Protein AF-A0A268JBE7-F1 (afdb_monomer)

Mean predicted aligned error: 9.42 Å

Sequence (65 aa):
MAQFRQRGKSWTYIVDMGIDPLTKKRRPQISKGGFKTKREAQAAARIVELEKQNGTLIKESDMPF

Foldseek 3Di:
DKDWDDDVQKIKIWAFPQADPVPRHGDDIDIDMDHNDPVVNVVVVVVVVVCVVVVNPPPPPDDDD

Radius of gyration: 13.05 Å; Cα contacts (8 Å, |Δi|>4): 79; chains: 1; bounding box: 29×30×32 Å

Structure (mmCIF, N/CA/C/O backbone):
data_AF-A0A268JBE7-F1
#
_entry.id   AF-A0A268JBE7-F1
#
loop_
_atom_site.group_PDB
_atom_site.id
_atom_site.type_symbol
_atom_site.label_atom_id
_atom_site.label_alt_id
_atom_site.label_comp_id
_atom_site.label_asym_id
_atom_site.label_entity_id
_atom_site.label_seq_id
_atom_site.pdbx_PDB_ins_code
_atom_site.Cartn_x
_atom_site.Cartn_y
_atom_site.Cartn_z
_atom_site.occupancy
_atom_site.B_iso_or_equiv
_atom_site.auth_seq_id
_atom_site.auth_comp_id
_atom_site.auth_asym_id
_atom_site.auth_atom_id
_atom_site.pdbx_PDB_model_num
ATOM 1 N N . MET A 1 1 ? 7.664 -5.926 -0.437 1.00 56.84 1 MET A N 1
ATOM 2 C CA . MET A 1 1 ? 6.974 -6.266 0.823 1.00 56.84 1 MET A CA 1
ATO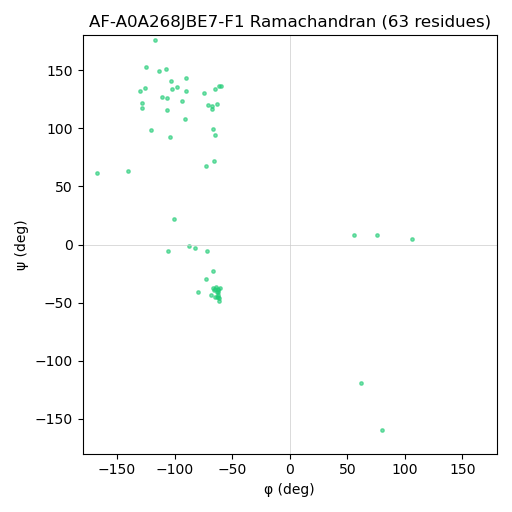M 3 C C . MET A 1 1 ? 6.067 -5.095 1.160 1.00 56.84 1 MET A C 1
ATOM 5 O O . MET A 1 1 ? 6.484 -3.965 0.934 1.00 56.84 1 MET A O 1
ATOM 9 N N . ALA A 1 2 ? 4.831 -5.344 1.593 1.00 67.44 2 ALA A N 1
ATOM 10 C CA . ALA A 1 2 ? 3.935 -4.290 2.061 1.00 67.44 2 ALA A CA 1
ATOM 11 C C . ALA A 1 2 ? 4.079 -4.159 3.583 1.00 67.44 2 ALA A C 1
ATOM 13 O O . ALA A 1 2 ? 3.925 -5.140 4.310 1.00 67.44 2 ALA A O 1
ATOM 14 N N . GLN A 1 3 ? 4.410 -2.966 4.067 1.00 77.06 3 GLN A N 1
ATOM 15 C CA . GLN A 1 3 ? 4.502 -2.658 5.487 1.00 77.06 3 GLN A CA 1
ATOM 16 C C . GLN A 1 3 ? 3.203 -1.993 5.947 1.00 77.06 3 GLN A C 1
ATOM 18 O O . GLN A 1 3 ? 2.695 -1.084 5.297 1.00 77.06 3 GLN A O 1
ATOM 23 N N . PHE A 1 4 ? 2.677 -2.408 7.096 1.00 79.88 4 PHE A N 1
ATOM 24 C CA . PHE A 1 4 ? 1.490 -1.802 7.696 1.00 79.88 4 PHE A CA 1
ATOM 25 C C . PHE A 1 4 ? 1.891 -1.068 8.968 1.00 79.88 4 PHE A C 1
ATOM 27 O O . PHE A 1 4 ? 2.515 -1.643 9.858 1.00 79.88 4 PHE A O 1
ATOM 34 N N . ARG A 1 5 ? 1.524 0.207 9.059 1.00 80.88 5 ARG A N 1
ATOM 35 C CA . ARG A 1 5 ? 1.770 1.062 10.217 1.00 80.88 5 ARG A CA 1
ATOM 36 C C . ARG A 1 5 ? 0.459 1.665 10.692 1.00 80.88 5 ARG A C 1
ATOM 38 O O . ARG A 1 5 ? -0.299 2.223 9.906 1.00 80.88 5 ARG A O 1
ATOM 45 N N . GLN A 1 6 ? 0.233 1.636 11.998 1.00 80.88 6 GLN A N 1
ATOM 46 C CA . GLN A 1 6 ? -0.853 2.382 12.620 1.00 80.88 6 GLN A CA 1
ATOM 47 C C . GLN A 1 6 ? -0.356 3.780 13.029 1.00 80.88 6 GLN A C 1
ATOM 49 O O . GLN A 1 6 ? 0.714 3.918 13.626 1.00 80.88 6 GLN A O 1
ATOM 54 N N . ARG A 1 7 ? -1.110 4.831 12.690 1.00 74.94 7 ARG A N 1
ATOM 55 C CA . ARG A 1 7 ? -0.881 6.214 13.141 1.00 74.94 7 ARG A CA 1
ATOM 56 C C . ARG A 1 7 ? -2.132 6.676 13.889 1.00 74.94 7 ARG A C 1
ATOM 58 O O . ARG A 1 7 ? -3.138 7.050 13.282 1.00 74.94 7 ARG A O 1
ATOM 65 N N . GLY A 1 8 ? -2.084 6.600 15.218 1.00 82.38 8 GLY A N 1
ATOM 66 C CA . GLY A 1 8 ? -3.224 6.909 16.086 1.00 82.38 8 GLY A CA 1
ATOM 67 C C . GLY A 1 8 ? -4.405 5.965 15.835 1.00 82.38 8 GLY A C 1
ATOM 68 O O . GLY A 1 8 ? -4.275 4.755 15.984 1.00 82.38 8 GLY A O 1
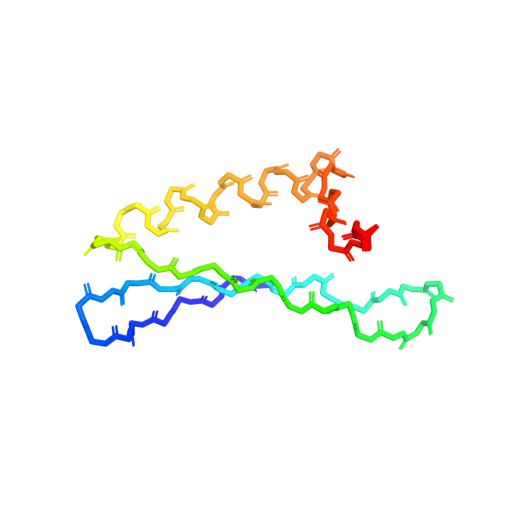ATOM 69 N N . LYS A 1 9 ? -5.550 6.520 15.418 1.00 81.19 9 LYS A N 1
ATOM 70 C CA . LYS A 1 9 ? -6.778 5.768 15.082 1.00 81.19 9 LYS A CA 1
ATOM 71 C C . LYS A 1 9 ? -6.840 5.288 13.629 1.00 81.19 9 LYS A C 1
ATOM 73 O O . LYS A 1 9 ? -7.826 4.677 13.234 1.00 81.19 9 LYS A O 1
ATOM 78 N N . SER A 1 10 ? -5.824 5.600 12.830 1.00 82.25 10 SER A N 1
ATOM 79 C CA . SER A 1 10 ? -5.801 5.286 11.404 1.00 82.25 10 SER A CA 1
ATOM 80 C C . SER A 1 10 ? -4.722 4.266 11.070 1.00 82.25 10 SER A C 1
ATOM 82 O O . SER A 1 10 ? -3.677 4.197 11.721 1.00 82.25 10 SER A O 1
ATOM 84 N N . TRP A 1 11 ? -4.983 3.473 10.043 1.00 83.56 11 TRP A N 1
ATOM 85 C CA . TRP A 1 11 ? -4.062 2.521 9.455 1.00 83.56 11 TRP A CA 1
ATOM 86 C C . TRP A 1 11 ? -3.503 3.092 8.157 1.00 83.56 11 TRP A C 1
ATOM 88 O O . TRP A 1 11 ? -4.211 3.729 7.371 1.00 83.56 11 TRP A O 1
ATOM 98 N N . THR A 1 12 ? -2.220 2.839 7.947 1.00 80.50 12 THR A N 1
ATOM 99 C CA . THR A 1 12 ? -1.461 3.223 6.765 1.00 80.50 12 THR A CA 1
ATOM 100 C C . THR A 1 12 ? -0.727 1.995 6.265 1.00 80.50 12 THR A C 1
ATOM 102 O O . THR A 1 12 ? -0.086 1.296 7.049 1.00 80.50 12 THR A O 1
ATOM 105 N N . TYR A 1 13 ? -0.802 1.730 4.967 1.00 83.38 13 TYR A N 1
ATOM 106 C CA . TYR A 1 13 ? 0.066 0.746 4.334 1.00 83.38 13 TYR A CA 1
ATOM 107 C C . TYR A 1 13 ? 1.115 1.455 3.482 1.00 83.38 13 TYR A C 1
ATOM 109 O O . TYR A 1 13 ? 0.897 2.557 2.975 1.00 83.38 13 TYR A O 1
ATOM 117 N N . ILE A 1 14 ? 2.268 0.815 3.356 1.00 80.56 14 ILE A N 1
ATOM 118 C CA . ILE A 1 14 ? 3.419 1.264 2.589 1.00 80.56 14 ILE A CA 1
ATOM 119 C C . ILE A 1 14 ? 3.806 0.100 1.686 1.00 80.56 14 ILE A C 1
ATOM 121 O O . ILE A 1 14 ? 4.138 -0.976 2.174 1.00 80.56 14 ILE A O 1
ATOM 125 N N . VAL A 1 15 ? 3.740 0.290 0.375 1.00 80.31 15 VAL A N 1
ATOM 126 C CA . VAL A 1 15 ? 4.181 -0.704 -0.603 1.00 80.31 15 VAL A CA 1
ATOM 127 C C . VAL A 1 15 ? 5.485 -0.229 -1.221 1.00 80.31 15 VAL A C 1
ATOM 129 O O . VAL A 1 15 ? 5.530 0.780 -1.932 1.00 80.31 15 VAL A O 1
ATOM 132 N N . ASP A 1 16 ? 6.554 -0.987 -0.981 1.00 73.88 16 ASP A N 1
ATOM 133 C CA . ASP A 1 16 ? 7.815 -0.782 -1.678 1.00 73.88 16 ASP A CA 1
ATOM 134 C C . ASP A 1 16 ? 7.684 -1.222 -3.139 1.00 73.88 16 ASP A C 1
ATOM 136 O O . ASP A 1 16 ? 7.403 -2.384 -3.471 1.00 73.88 16 ASP A O 1
ATOM 140 N N . MET A 1 17 ? 7.914 -0.269 -4.037 1.00 71.19 17 MET A N 1
ATOM 141 C CA . MET A 1 17 ? 7.955 -0.520 -5.475 1.00 71.19 17 MET A CA 1
ATOM 142 C C . MET A 1 17 ? 9.310 -1.058 -5.954 1.00 71.19 17 MET A C 1
ATOM 144 O O . MET A 1 17 ? 9.422 -1.442 -7.113 1.00 71.19 17 MET A O 1
ATOM 148 N N . GLY A 1 18 ? 10.299 -1.178 -5.063 1.00 68.75 18 GLY A N 1
ATOM 149 C CA . GLY A 1 18 ? 11.616 -1.733 -5.377 1.00 68.75 18 GLY A CA 1
ATOM 150 C C . GLY A 1 18 ? 12.537 -0.726 -6.064 1.00 68.75 18 GLY A C 1
ATOM 151 O O . GLY A 1 18 ? 12.361 0.483 -5.941 1.00 68.75 18 GLY A O 1
ATOM 152 N N . ILE A 1 19 ? 13.559 -1.220 -6.754 1.00 62.19 19 ILE A N 1
ATOM 153 C CA . ILE A 1 19 ? 14.507 -0.402 -7.516 1.00 62.19 19 ILE A CA 1
ATOM 154 C C . ILE A 1 19 ? 14.127 -0.512 -8.985 1.00 62.19 19 ILE A C 1
ATOM 156 O O . ILE A 1 19 ? 13.871 -1.613 -9.470 1.00 62.19 19 ILE A O 1
ATOM 160 N N . ASP A 1 20 ? 14.083 0.620 -9.681 1.00 65.38 20 ASP A N 1
ATOM 161 C CA . ASP A 1 20 ? 13.928 0.616 -11.128 1.00 65.38 20 ASP A CA 1
ATOM 162 C C . ASP A 1 20 ? 15.197 0.033 -11.762 1.00 65.38 20 ASP A C 1
ATOM 164 O O . ASP A 1 20 ? 16.273 0.620 -11.593 1.00 65.38 20 ASP A O 1
ATOM 168 N N . PRO A 1 21 ? 15.114 -1.084 -12.506 1.00 59.31 21 PRO A N 1
ATOM 169 C CA . PRO A 1 21 ? 16.286 -1.667 -13.150 1.00 59.31 21 PRO A CA 1
ATOM 170 C C . PRO A 1 21 ? 16.846 -0.757 -14.253 1.00 59.31 21 PRO A C 1
ATOM 172 O O . PRO A 1 21 ? 18.032 -0.830 -14.554 1.00 59.31 21 PRO A O 1
ATOM 175 N N . LEU A 1 22 ? 16.017 0.136 -14.811 1.00 58.31 22 LEU A N 1
ATOM 176 C CA . LEU A 1 22 ? 16.404 1.052 -15.885 1.00 58.31 22 L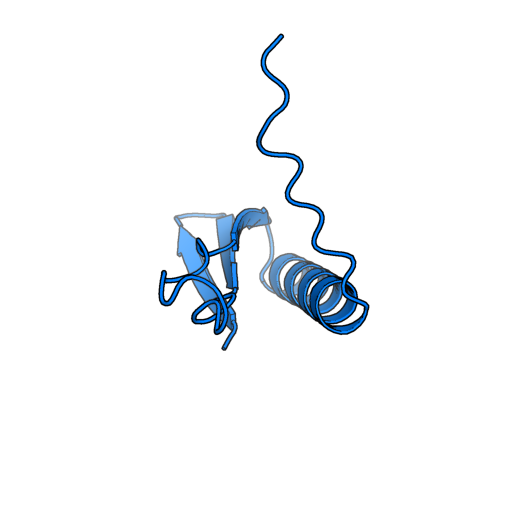EU A CA 1
ATOM 177 C C . LEU A 1 22 ? 17.176 2.279 -15.382 1.00 58.31 22 LEU A C 1
ATOM 179 O O . LEU A 1 22 ? 18.134 2.716 -16.008 1.00 58.31 22 LEU A O 1
ATOM 183 N N . THR A 1 23 ? 16.759 2.851 -14.250 1.00 63.25 23 THR A N 1
ATOM 184 C CA . THR A 1 23 ? 17.332 4.108 -13.736 1.00 63.25 23 THR A CA 1
ATOM 185 C C . THR A 1 23 ? 18.251 3.897 -12.539 1.00 63.25 23 THR A C 1
ATOM 187 O O . THR A 1 23 ? 18.855 4.859 -12.066 1.00 63.25 23 THR A O 1
ATOM 190 N N . LYS A 1 24 ? 18.347 2.661 -12.017 1.00 56.62 24 LYS A N 1
ATOM 191 C CA . LYS A 1 24 ? 19.037 2.317 -10.758 1.00 56.62 24 LYS A CA 1
ATOM 192 C C . LYS A 1 24 ? 18.533 3.105 -9.539 1.00 56.62 24 LYS A C 1
ATOM 194 O O . LYS A 1 24 ? 19.118 3.016 -8.459 1.00 56.62 24 LYS A O 1
ATOM 199 N N . LYS A 1 25 ? 17.444 3.867 -9.678 1.00 59.81 25 LYS A N 1
ATOM 200 C CA . LYS A 1 25 ? 16.864 4.683 -8.611 1.00 59.81 25 LYS A CA 1
ATOM 201 C C . LYS A 1 25 ? 15.839 3.859 -7.844 1.00 59.81 25 LYS A C 1
ATOM 203 O O . LYS A 1 25 ? 15.107 3.045 -8.407 1.00 59.81 25 LYS A O 1
ATOM 208 N N . ARG A 1 26 ? 15.781 4.071 -6.528 1.00 61.91 26 ARG A N 1
ATOM 209 C CA . ARG A 1 26 ? 14.716 3.500 -5.698 1.00 61.91 26 ARG A CA 1
ATOM 210 C C . ARG A 1 26 ? 13.386 4.079 -6.165 1.00 61.91 26 ARG A C 1
ATOM 212 O O . ARG A 1 26 ? 13.211 5.297 -6.142 1.00 61.91 26 ARG A O 1
ATOM 219 N N . ARG A 1 27 ? 12.461 3.217 -6.594 1.00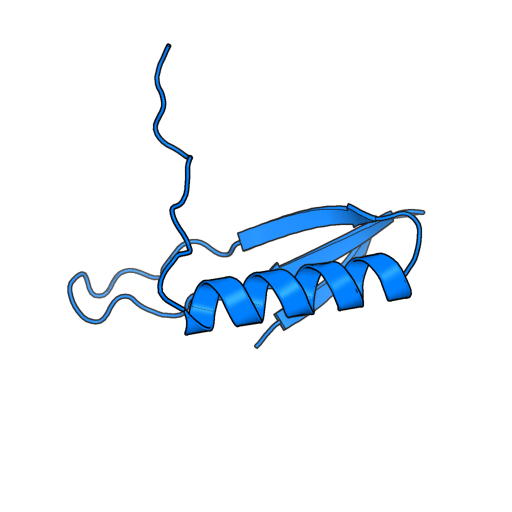 69.88 27 ARG A N 1
ATOM 220 C CA . ARG A 1 27 ? 11.102 3.646 -6.914 1.00 69.88 27 ARG A CA 1
ATOM 221 C C . ARG A 1 27 ? 10.474 4.209 -5.640 1.00 69.88 27 ARG A C 1
ATOM 223 O O 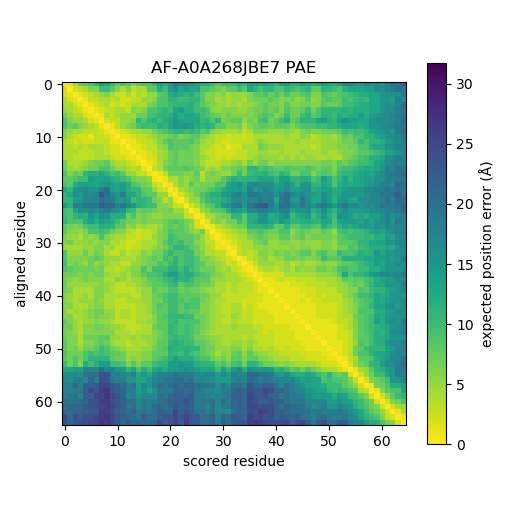. ARG A 1 27 ? 10.624 3.599 -4.577 1.00 69.88 27 ARG A O 1
ATOM 230 N N . PRO A 1 28 ? 9.763 5.345 -5.716 1.00 67.06 28 PRO A N 1
ATOM 231 C CA . PRO A 1 28 ? 9.222 5.957 -4.515 1.00 67.06 28 PRO A CA 1
ATOM 232 C C . PRO A 1 28 ? 8.175 5.029 -3.900 1.00 67.06 28 PRO A C 1
ATOM 234 O O . PRO A 1 28 ? 7.313 4.513 -4.621 1.00 67.06 28 PRO A O 1
ATOM 237 N N . GLN A 1 29 ? 8.256 4.831 -2.587 1.00 72.06 29 GLN A N 1
ATOM 238 C CA . GLN A 1 29 ? 7.304 4.030 -1.823 1.00 72.06 29 GLN A CA 1
ATOM 239 C C . GLN A 1 29 ? 5.899 4.609 -1.969 1.00 72.06 29 GLN A C 1
ATOM 241 O O . GLN A 1 29 ? 5.709 5.823 -1.897 1.00 72.06 29 GLN A O 1
ATOM 246 N N . ILE A 1 30 ? 4.912 3.742 -2.179 1.0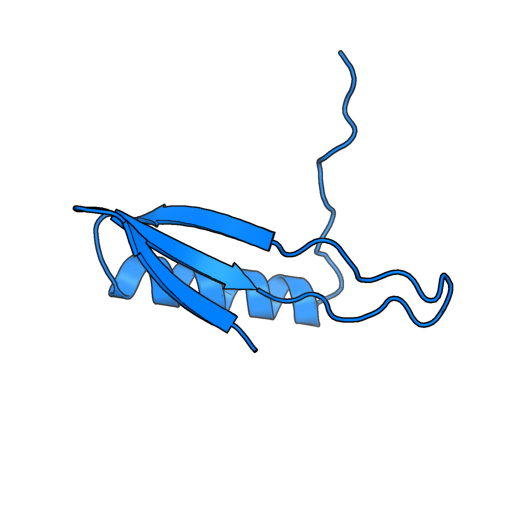0 75.62 30 ILE A N 1
ATOM 247 C CA . ILE A 1 30 ? 3.510 4.154 -2.173 1.00 75.62 30 ILE A CA 1
ATOM 248 C C . ILE A 1 30 ? 3.026 3.995 -0.747 1.00 75.62 30 ILE A C 1
ATOM 250 O O . ILE A 1 30 ? 2.875 2.874 -0.267 1.00 75.62 30 ILE A O 1
ATOM 254 N N . SER A 1 31 ? 2.812 5.114 -0.066 1.00 77.56 31 SER A N 1
ATOM 255 C CA . SER A 1 31 ? 2.159 5.115 1.236 1.00 77.56 31 SER A CA 1
ATOM 256 C C . SER A 1 31 ? 0.747 5.658 1.086 1.00 77.56 31 SER A C 1
ATOM 258 O O . SER A 1 31 ? 0.544 6.741 0.541 1.00 77.56 31 SER A O 1
ATOM 260 N N . LYS A 1 32 ? -0.243 4.894 1.551 1.00 79.12 32 LYS A N 1
ATOM 261 C CA . LYS A 1 32 ? -1.634 5.347 1.616 1.00 79.12 32 LYS A CA 1
ATOM 262 C C . LYS A 1 32 ? -2.148 5.116 3.025 1.00 79.12 32 LYS A C 1
ATOM 264 O O . LYS A 1 32 ? -2.089 4.006 3.557 1.00 79.12 32 LYS A O 1
ATOM 269 N N . GLY A 1 33 ? -2.584 6.202 3.648 1.00 77.38 33 GLY A N 1
ATOM 270 C CA . GLY A 1 33 ? -3.125 6.225 5.001 1.00 77.38 33 GLY A CA 1
ATOM 271 C C . GLY A 1 33 ? -4.577 6.671 5.024 1.00 77.38 33 GLY A C 1
ATOM 272 O O . GLY A 1 33 ? -5.130 7.058 4.000 1.00 77.38 33 GLY A O 1
ATOM 273 N N . GLY A 1 34 ? -5.176 6.633 6.213 1.00 79.75 34 GLY A N 1
ATOM 274 C CA . GLY A 1 34 ? -6.544 7.109 6.444 1.00 79.75 34 GLY A CA 1
ATOM 275 C C . GLY A 1 34 ? -7.580 6.002 6.633 1.00 79.75 34 GLY A C 1
ATOM 276 O O . GLY A 1 34 ? -8.760 6.297 6.796 1.00 79.75 34 GLY A O 1
ATOM 277 N N . PHE A 1 35 ? -7.164 4.736 6.671 1.00 81.38 35 PHE A N 1
ATOM 278 C CA . PHE A 1 35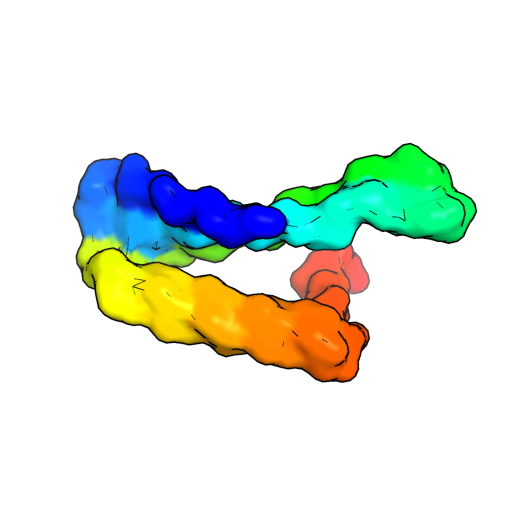 ? -8.085 3.627 6.914 1.00 81.38 35 PHE A CA 1
ATOM 279 C C . PHE A 1 35 ? -8.480 3.581 8.391 1.00 81.38 35 PHE A C 1
ATOM 281 O O . PHE A 1 35 ? -7.612 3.609 9.262 1.00 81.38 35 PHE A O 1
ATOM 288 N N . LYS A 1 36 ? -9.776 3.495 8.703 1.00 75.94 36 LYS A N 1
ATOM 289 C CA . LYS A 1 36 ? -10.241 3.385 10.098 1.00 75.94 36 LYS A CA 1
ATOM 290 C C . LYS A 1 36 ? -9.951 2.001 10.674 1.00 75.94 36 LYS A C 1
ATOM 292 O O . LYS A 1 36 ? -9.713 1.871 11.873 1.00 75.94 36 LYS A O 1
ATOM 297 N N . THR A 1 37 ? -9.926 0.971 9.830 1.00 82.62 37 THR A N 1
ATOM 298 C CA . THR A 1 37 ? -9.736 -0.416 10.265 1.00 82.62 37 THR A CA 1
ATOM 299 C C . THR A 1 37 ? -8.562 -1.111 9.576 1.00 82.62 37 THR A C 1
ATOM 301 O O . THR A 1 37 ? -8.200 -0.818 8.436 1.00 82.62 37 THR A O 1
ATOM 304 N N . LYS A 1 38 ? -7.985 -2.105 10.267 1.00 79.81 38 LYS A N 1
ATOM 305 C CA . LYS A 1 38 ? -6.925 -2.960 9.713 1.00 79.81 38 LYS A CA 1
ATOM 306 C C . LYS A 1 38 ? -7.405 -3.728 8.478 1.00 79.81 38 LYS A C 1
ATOM 308 O O . LYS A 1 38 ? -6.640 -3.876 7.534 1.00 79.81 38 LYS A O 1
ATOM 313 N N . ARG A 1 39 ? -8.666 -4.186 8.476 1.00 82.00 39 ARG A N 1
ATOM 314 C CA . ARG A 1 39 ? -9.277 -4.909 7.346 1.00 82.00 39 ARG A CA 1
ATOM 315 C C . ARG A 1 39 ? -9.338 -4.049 6.088 1.00 82.00 39 ARG A C 1
ATOM 317 O O . ARG A 1 39 ? -8.947 -4.531 5.032 1.00 82.00 39 ARG A O 1
ATOM 324 N N . GLU A 1 40 ? -9.759 -2.790 6.204 1.00 82.06 40 GLU A N 1
ATOM 325 C CA . GLU A 1 40 ? -9.754 -1.859 5.068 1.00 82.06 40 GLU A CA 1
ATOM 326 C C . GLU A 1 40 ? -8.337 -1.616 4.547 1.00 82.06 40 GLU A C 1
ATOM 328 O O . GLU A 1 40 ? -8.115 -1.668 3.342 1.00 82.06 40 GLU A O 1
ATOM 333 N N . ALA A 1 41 ? -7.360 -1.428 5.441 1.00 80.62 41 ALA A N 1
ATOM 334 C CA . ALA A 1 41 ? -5.966 -1.271 5.035 1.00 80.62 41 ALA A CA 1
ATOM 335 C C . ALA A 1 41 ? -5.425 -2.518 4.314 1.00 80.62 41 ALA A C 1
ATOM 337 O O . ALA A 1 41 ? -4.687 -2.392 3.341 1.00 80.62 41 ALA A O 1
ATOM 338 N N . GLN A 1 42 ? -5.810 -3.718 4.758 1.00 83.50 42 GLN A N 1
ATOM 339 C CA . GLN A 1 42 ? -5.425 -4.983 4.127 1.00 83.50 42 GLN A CA 1
ATOM 340 C C . GLN A 1 42 ? -6.080 -5.162 2.751 1.00 83.50 42 GLN A C 1
ATOM 342 O O . GLN A 1 42 ? -5.407 -5.559 1.803 1.00 83.50 42 GLN A O 1
ATOM 347 N N . ALA A 1 43 ? -7.371 -4.842 2.629 1.00 85.50 43 ALA A N 1
ATOM 348 C CA . ALA A 1 43 ? -8.093 -4.888 1.361 1.00 85.50 43 ALA A CA 1
ATOM 349 C C . ALA A 1 43 ? -7.510 -3.888 0.354 1.00 85.50 43 ALA A C 1
ATOM 351 O O . ALA A 1 43 ? -7.233 -4.252 -0.784 1.00 85.50 43 ALA A O 1
ATOM 352 N N . ALA A 1 44 ? -7.243 -2.655 0.789 1.00 82.75 44 ALA A N 1
ATOM 353 C CA . ALA A 1 44 ? -6.643 -1.632 -0.055 1.00 82.75 44 ALA A CA 1
ATOM 354 C C . ALA A 1 44 ? -5.198 -1.971 -0.456 1.00 82.75 44 ALA A C 1
ATOM 356 O O . ALA A 1 44 ? -4.824 -1.742 -1.601 1.00 82.75 44 ALA A O 1
ATOM 357 N N . ALA A 1 45 ? -4.400 -2.563 0.440 1.00 81.44 45 ALA A N 1
ATOM 358 C CA . ALA A 1 45 ? -3.073 -3.064 0.086 1.00 81.44 45 ALA A CA 1
ATOM 359 C C . ALA A 1 45 ? -3.149 -4.191 -0.954 1.00 81.44 45 ALA A C 1
ATOM 361 O O . ALA A 1 45 ? -2.380 -4.180 -1.910 1.00 81.44 45 ALA A O 1
ATOM 362 N N . ARG A 1 46 ? -4.113 -5.113 -0.817 1.00 82.50 46 ARG A N 1
ATOM 363 C CA . ARG A 1 46 ? -4.342 -6.188 -1.793 1.00 82.50 46 ARG A CA 1
ATOM 364 C C . ARG A 1 46 ? -4.727 -5.642 -3.168 1.00 82.50 46 ARG A C 1
ATOM 366 O O . ARG A 1 46 ? -4.240 -6.162 -4.163 1.00 82.50 46 ARG A O 1
ATOM 373 N N . ILE A 1 47 ? -5.567 -4.605 -3.222 1.00 82.56 47 ILE A N 1
ATOM 374 C CA . ILE A 1 47 ? -5.921 -3.916 -4.473 1.00 82.56 47 ILE A CA 1
ATOM 375 C C . ILE A 1 47 ? -4.666 -3.309 -5.109 1.00 82.56 47 ILE A C 1
ATOM 377 O O . ILE A 1 47 ? -4.395 -3.587 -6.269 1.00 82.56 47 ILE A O 1
ATOM 381 N N . VAL A 1 48 ? -3.845 -2.590 -4.336 1.00 78.38 48 VAL A N 1
ATOM 382 C CA . VAL A 1 48 ? -2.598 -1.990 -4.845 1.00 78.38 48 VAL A CA 1
ATOM 383 C C . VAL A 1 48 ? -1.582 -3.034 -5.301 1.00 78.38 48 VAL A C 1
ATOM 385 O O . VAL A 1 48 ? -0.879 -2.816 -6.283 1.00 78.38 48 VAL A O 1
ATOM 388 N N . GLU A 1 49 ? -1.477 -4.179 -4.625 1.00 78.00 49 GLU A N 1
ATOM 389 C CA . GLU A 1 49 ? -0.638 -5.284 -5.099 1.00 78.00 49 GLU A CA 1
ATOM 390 C C . GLU A 1 49 ? -1.150 -5.870 -6.420 1.00 78.00 49 GLU A C 1
ATOM 392 O O . GLU A 1 49 ? -0.340 -6.169 -7.294 1.00 78.00 49 GLU A O 1
ATOM 397 N N . LEU A 1 50 ? -2.469 -5.977 -6.594 1.00 79.00 50 LEU A N 1
ATOM 398 C CA . LEU A 1 50 ? -3.102 -6.401 -7.846 1.00 79.00 50 LEU A CA 1
ATOM 399 C C . LEU A 1 50 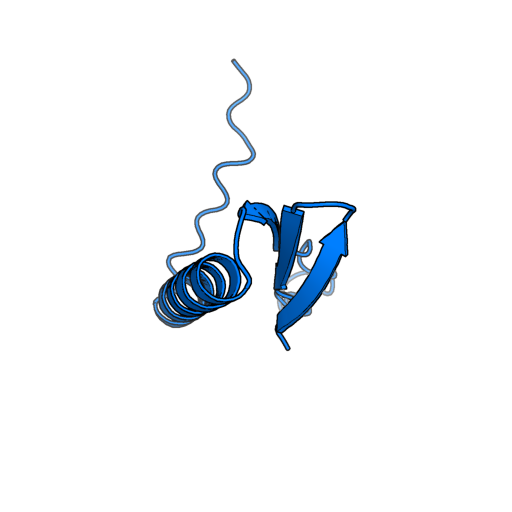? -2.849 -5.396 -8.976 1.00 79.00 50 LEU A C 1
ATOM 401 O O . LEU A 1 50 ? -2.449 -5.785 -10.067 1.00 79.00 50 LEU A O 1
ATOM 405 N N . GLU A 1 51 ? -2.999 -4.100 -8.708 1.00 75.19 51 GLU A N 1
ATOM 406 C CA . GLU A 1 51 ? -2.686 -3.020 -9.654 1.00 75.19 51 GLU A CA 1
ATOM 407 C C . GLU A 1 51 ? -1.197 -3.001 -10.019 1.00 75.19 51 GLU A C 1
ATOM 409 O O . GLU A 1 51 ? -0.830 -2.828 -11.182 1.00 75.19 51 GLU A O 1
ATOM 414 N N . LYS A 1 52 ? -0.322 -3.250 -9.035 1.00 71.94 52 LYS A N 1
ATOM 415 C CA . LYS A 1 52 ? 1.120 -3.411 -9.245 1.00 71.94 52 LYS A CA 1
ATOM 416 C C . LYS A 1 52 ? 1.427 -4.599 -10.150 1.00 71.94 52 LYS A C 1
ATOM 418 O O . LYS A 1 52 ? 2.270 -4.469 -11.034 1.00 71.94 52 LYS A O 1
ATOM 423 N N . GLN A 1 53 ? 0.787 -5.743 -9.910 1.00 68.25 53 GLN A N 1
ATOM 424 C CA . GLN A 1 53 ? 0.956 -6.955 -10.717 1.00 68.25 53 GLN A CA 1
ATOM 425 C C . GLN A 1 53 ? 0.442 -6.761 -12.142 1.00 68.25 53 GLN A C 1
ATOM 427 O O . GLN A 1 53 ? 1.108 -7.179 -13.083 1.00 68.25 53 GLN A O 1
ATOM 432 N N . ASN A 1 54 ? -0.680 -6.061 -12.299 1.00 67.12 54 ASN A N 1
ATOM 433 C CA . ASN A 1 54 ? -1.251 -5.730 -13.602 1.00 67.12 54 ASN A CA 1
ATOM 434 C C . ASN A 1 54 ? -0.439 -4.668 -14.370 1.00 67.12 54 ASN A C 1
ATOM 436 O O . ASN A 1 54 ? -0.738 -4.395 -15.528 1.00 67.12 54 ASN A O 1
ATOM 440 N N . GLY A 1 55 ? 0.603 -4.082 -13.764 1.00 59.75 55 GLY A N 1
ATOM 441 C CA . GLY A 1 55 ? 1.452 -3.070 -14.403 1.00 59.75 55 GLY A CA 1
ATOM 442 C C . GLY A 1 55 ? 0.808 -1.683 -14.491 1.00 59.75 55 GLY A C 1
ATOM 443 O O . GLY A 1 55 ? 1.379 -0.785 -15.102 1.00 59.75 55 GLY A O 1
ATOM 444 N N . THR A 1 56 ? -0.345 -1.488 -13.847 1.00 52.75 56 THR A N 1
ATOM 445 C CA . THR A 1 56 ? -1.191 -0.287 -13.934 1.00 52.75 56 THR A CA 1
ATOM 446 C C . THR A 1 56 ? -1.015 0.658 -12.751 1.00 52.75 56 THR A C 1
ATOM 448 O O . THR A 1 56 ? -1.888 1.477 -12.479 1.00 52.75 56 THR A O 1
ATOM 451 N N . LEU A 1 57 ? 0.107 0.587 -12.028 1.00 53.44 57 LEU A N 1
ATOM 452 C CA . LEU A 1 57 ? 0.468 1.619 -11.052 1.00 53.44 57 LEU A CA 1
ATOM 453 C C . LEU A 1 57 ? 0.914 2.890 -11.786 1.00 53.44 57 LEU A C 1
ATOM 455 O O . LEU A 1 57 ? 2.078 3.291 -11.766 1.00 53.44 57 LEU A O 1
ATOM 459 N N . ILE A 1 58 ? -0.052 3.511 -12.454 1.00 46.28 58 ILE A N 1
ATOM 460 C CA . ILE A 1 58 ? 0.008 4.868 -12.957 1.00 46.28 58 ILE A CA 1
ATOM 461 C C . ILE A 1 58 ? 0.045 5.725 -11.697 1.00 46.28 58 ILE A C 1
ATOM 463 O O . ILE A 1 58 ? -0.958 5.928 -11.015 1.00 46.28 58 ILE A O 1
ATOM 467 N N . LYS A 1 59 ? 1.242 6.166 -11.318 1.00 46.91 59 LYS A N 1
ATOM 468 C CA . LYS A 1 59 ? 1.361 7.291 -10.403 1.00 46.91 59 LYS A CA 1
ATOM 469 C C . LYS A 1 59 ? 0.807 8.500 -11.138 1.00 46.91 59 LYS A C 1
ATOM 471 O O . LYS A 1 59 ? 1.544 9.171 -11.850 1.00 46.91 59 LYS A O 1
ATOM 476 N N . GLU A 1 60 ? -0.470 8.792 -10.934 1.00 42.53 60 GLU A N 1
ATOM 477 C CA . GLU A 1 60 ? -0.991 10.150 -11.069 1.00 42.53 60 GLU A CA 1
ATOM 478 C C . GLU A 1 60 ? -0.351 11.005 -9.962 1.00 42.53 60 GLU A C 1
ATOM 480 O O . GLU A 1 60 ? -0.913 11.308 -8.915 1.00 42.53 60 GLU A O 1
ATOM 485 N N . SER A 1 61 ? 0.932 11.287 -10.125 1.00 43.12 61 SER A N 1
ATOM 486 C CA . SER A 1 61 ? 1.664 12.305 -9.389 1.00 43.12 61 SER A CA 1
ATOM 487 C C . SER A 1 61 ? 2.585 12.960 -10.396 1.00 43.12 61 SER A C 1
ATOM 489 O O . SER A 1 61 ? 3.791 12.780 -10.317 1.00 43.12 61 SER A O 1
ATOM 491 N N . ASP A 1 62 ? 1.970 13.598 -11.393 1.00 41.62 62 ASP A N 1
ATOM 492 C CA . ASP A 1 62 ? 2.513 14.758 -12.103 1.00 41.62 62 ASP A CA 1
ATOM 493 C C . ASP A 1 62 ? 1.400 15.404 -12.956 1.00 41.62 62 ASP A C 1
ATOM 495 O O . ASP A 1 62 ? 1.441 15.420 -14.181 1.00 41.62 62 ASP A O 1
ATOM 499 N N . MET A 1 63 ? 0.333 15.887 -12.310 1.00 36.06 63 MET A N 1
ATOM 500 C CA . MET A 1 63 ? -0.514 16.916 -12.925 1.00 36.06 63 MET A CA 1
ATOM 501 C C . MET A 1 63 ? -0.174 18.250 -12.256 1.00 36.06 63 MET A C 1
ATOM 503 O O . MET A 1 63 ? -0.727 18.545 -11.193 1.00 36.06 63 MET A O 1
ATOM 507 N N . PRO A 1 64 ? 0.765 19.037 -12.815 1.00 45.66 64 PRO A N 1
ATOM 508 C CA . PRO A 1 64 ? 0.813 20.461 -12.532 1.00 45.66 64 PRO A CA 1
ATOM 509 C C . PRO A 1 64 ? -0.440 21.092 -13.158 1.00 45.66 64 PRO A C 1
ATOM 511 O O . PRO A 1 64 ? -0.641 20.999 -14.369 1.00 45.66 64 PRO A O 1
ATOM 514 N N . PHE A 1 65 ? -1.310 21.652 -12.317 1.00 53.94 65 PHE A N 1
ATOM 515 C CA . PHE A 1 65 ? -2.317 22.620 -12.757 1.00 53.94 65 PHE A CA 1
ATOM 516 C C . PHE A 1 65 ? -1.649 23.970 -13.018 1.00 53.94 65 PHE A C 1
ATOM 518 O O . PHE A 1 65 ? -0.713 24.307 -12.253 1.00 53.94 65 PHE A O 1
#

pLDDT: mean 70.36, std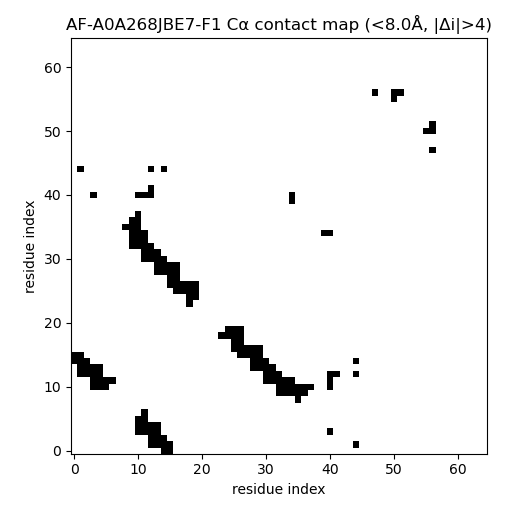 12.98, range [36.06, 85.5]

Solvent-accessible surface area (backbone atoms only — not comparable to full-atom values): 3970 Å² total; per-residue (Å²): 107,75,47,77,46,75,60,89,77,24,23,26,35,32,38,58,65,49,62,37,86,89,75,73,42,71,42,75,65,49,70,54,67,77,25,74,40,69,65,56,33,50,52,54,50,51,50,52,51,50,35,50,72,71,68,62,68,72,74,89,78,79,80,84,128

Secondary structure (DSSP, 8-state):
-EEEEEETTEEEEEE---B-TTT-PBPPPEEEEEESSHHHHHHHHHHHHHHHHTT----------

Nearest PDB structures (foldseek):
  8q87-assembly1_Au  TM=4.360E-01  e=2.874E-01  Gallus gallus
  8g5y-assembly1_SV  TM=4.331E-01  e=3.266E-01  Homo sapiens
  8oo0-assembly1_SV  TM=3.977E-01  e=5.445E-01  Thermochaetoides thermophila
  5lks-assembly1_SV  TM=4.277E-01  e=1.332E+00  Homo sapiens
  7old-assembly1_SV  TM=3.870E-01  e=9.078E-01  Thermochaetoides thermophila DSM 1495